Protein AF-A0A939EQL0-F1 (afdb_monomer)

Sequence (68 aa):
MKGWEVSLGFEPTAVADLRHKDTVFDEICSDYEEMLDARARSATAAGAEDLADTIAALELEMSNYLQT

Mean predicted aligned error: 4.67 Å

Structure (mmCIF, N/CA/C/O backbone):
data_AF-A0A939EQL0-F1
#
_entry.id   AF-A0A939EQL0-F1
#
loop_
_atom_site.group_PDB
_atom_site.id
_atom_site.type_symbol
_atom_site.label_atom_id
_atom_site.label_alt_id
_atom_site.label_comp_id
_atom_site.label_asym_id
_atom_site.label_entity_id
_atom_site.label_seq_id
_atom_site.pdbx_PDB_ins_code
_atom_site.Cartn_x
_atom_site.Cartn_y
_atom_site.Cartn_z
_atom_site.occupancy
_atom_site.B_iso_or_equiv
_atom_site.auth_seq_id
_atom_site.auth_comp_id
_atom_site.auth_asym_id
_atom_site.auth_atom_id
_atom_site.pdbx_PDB_model_num
ATOM 1 N N . MET A 1 1 ? -2.165 -16.484 3.431 1.00 62.47 1 MET A N 1
ATOM 2 C CA . MET A 1 1 ? -1.204 -15.437 3.800 1.00 62.47 1 MET A CA 1
ATOM 3 C C . MET A 1 1 ? -0.900 -14.666 2.531 1.00 62.47 1 MET A C 1
ATOM 5 O O . MET A 1 1 ? -0.559 -15.302 1.537 1.00 62.47 1 MET A O 1
ATOM 9 N N . LYS A 1 2 ? -1.202 -13.369 2.515 1.00 77.50 2 LYS A N 1
ATOM 10 C CA . LYS A 1 2 ? -0.969 -12.462 1.381 1.00 77.50 2 LYS A CA 1
ATOM 11 C C . LYS A 1 2 ? 0.526 -12.147 1.249 1.00 77.50 2 LYS A C 1
ATOM 13 O O . LYS A 1 2 ? 1.282 -12.402 2.184 1.00 77.50 2 LYS A O 1
ATOM 18 N N . GLY A 1 3 ? 0.953 -11.647 0.089 1.00 76.75 3 GLY A N 1
ATOM 19 C CA . GLY A 1 3 ? 2.366 -11.368 -0.182 1.00 76.75 3 GLY A CA 1
ATOM 20 C C . GLY A 1 3 ? 2.924 -10.335 0.791 1.00 76.75 3 GLY A C 1
ATOM 21 O O . GLY A 1 3 ? 3.995 -10.533 1.357 1.00 76.75 3 GLY A O 1
ATOM 22 N N . TRP A 1 4 ? 2.138 -9.301 1.081 1.00 83.31 4 TRP A N 1
ATOM 23 C CA . TRP A 1 4 ? 2.502 -8.248 2.028 1.00 83.31 4 TRP A CA 1
ATOM 24 C C . TRP A 1 4 ? 2.638 -8.718 3.482 1.00 83.31 4 TRP A C 1
ATOM 26 O O . TRP A 1 4 ? 3.553 -8.289 4.178 1.00 83.31 4 TRP A O 1
ATOM 36 N N . GLU A 1 5 ? 1.773 -9.633 3.937 1.00 81.44 5 GLU A N 1
ATOM 37 C CA . GLU A 1 5 ? 1.801 -10.162 5.314 1.00 81.44 5 GLU A CA 1
ATOM 38 C C . GLU A 1 5 ? 3.122 -10.894 5.575 1.00 81.44 5 GLU A C 1
ATOM 40 O O . GLU A 1 5 ? 3.714 -10.777 6.646 1.00 81.44 5 GLU A O 1
ATOM 45 N N . VAL A 1 6 ? 3.596 -11.622 4.560 1.00 78.69 6 VAL A N 1
ATOM 46 C CA . VAL A 1 6 ? 4.868 -12.347 4.590 1.00 78.69 6 VAL A CA 1
ATOM 47 C C . VAL A 1 6 ? 6.050 -11.386 4.488 1.00 78.69 6 VAL A C 1
ATOM 49 O O . VAL A 1 6 ? 7.003 -11.531 5.249 1.00 78.69 6 VAL A O 1
ATOM 52 N N . SER A 1 7 ? 5.993 -10.412 3.575 1.00 78.56 7 SER A N 1
ATOM 53 C CA . SER A 1 7 ? 7.076 -9.440 3.370 1.00 78.56 7 SER A CA 1
ATOM 54 C C . SER A 1 7 ? 7.348 -8.590 4.608 1.00 78.56 7 SER A C 1
ATOM 56 O O . SER A 1 7 ? 8.503 -8.287 4.894 1.00 78.56 7 SER A O 1
ATOM 58 N N . LEU A 1 8 ? 6.298 -8.241 5.355 1.00 81.31 8 LEU A N 1
ATOM 59 C CA . LEU A 1 8 ? 6.388 -7.345 6.509 1.00 81.31 8 LEU A CA 1
ATOM 60 C C . LEU A 1 8 ? 6.468 -8.077 7.852 1.00 81.31 8 LEU A C 1
ATOM 62 O O . LEU A 1 8 ? 6.754 -7.456 8.872 1.00 81.31 8 LEU A O 1
ATOM 66 N N . GLY A 1 9 ? 6.273 -9.399 7.865 1.00 83.00 9 GLY A N 1
ATOM 67 C CA . GLY A 1 9 ? 6.448 -10.221 9.064 1.00 83.00 9 GLY A CA 1
ATOM 68 C C . GLY A 1 9 ? 5.421 -9.947 10.165 1.00 83.00 9 GLY A C 1
ATOM 69 O O . GLY A 1 9 ? 5.733 -10.110 11.344 1.00 83.00 9 GLY A O 1
ATOM 70 N N . PHE A 1 10 ? 4.213 -9.516 9.803 1.00 82.94 10 PHE A N 1
ATOM 71 C CA . PHE A 1 10 ? 3.165 -9.225 10.779 1.00 82.94 10 PHE A CA 1
ATOM 72 C C . PHE A 1 10 ? 2.510 -10.494 11.338 1.00 82.94 10 PHE A C 1
ATOM 74 O O . PHE A 1 10 ? 2.321 -11.486 10.631 1.00 82.94 10 PHE A O 1
ATOM 81 N N . GLU A 1 11 ? 2.098 -10.439 12.608 1.00 83.44 11 GLU A N 1
ATOM 82 C CA . GLU A 1 11 ? 1.344 -11.522 13.244 1.00 83.44 11 GLU A CA 1
ATOM 83 C C . GLU A 1 11 ? -0.060 -11.661 12.614 1.00 83.44 11 GLU A C 1
ATOM 85 O O . GLU A 1 11 ? -0.825 -10.688 12.597 1.00 83.44 11 GLU A O 1
ATOM 90 N N . PRO A 1 12 ? -0.455 -12.858 12.131 1.00 79.00 12 PRO A N 1
ATOM 91 C CA . PRO A 1 12 ? -1.706 -13.047 11.389 1.00 79.00 12 PRO A CA 1
ATOM 92 C C . PRO A 1 12 ? -2.976 -12.660 12.155 1.00 79.00 12 PRO A C 1
ATOM 94 O O . PRO A 1 12 ? -3.975 -12.281 11.547 1.00 79.00 12 PRO A O 1
ATOM 97 N N . THR A 1 13 ? -2.962 -12.775 13.484 1.00 83.12 13 THR A N 1
ATOM 98 C CA . THR A 1 13 ? -4.115 -12.457 14.338 1.00 83.12 13 THR A CA 1
ATOM 99 C C . THR A 1 13 ? -4.350 -10.954 14.462 1.00 83.12 13 THR A C 1
ATOM 101 O O . THR A 1 13 ? -5.494 -10.524 14.360 1.00 83.12 13 THR A O 1
ATOM 104 N N . ALA A 1 14 ? -3.291 -10.151 14.604 1.00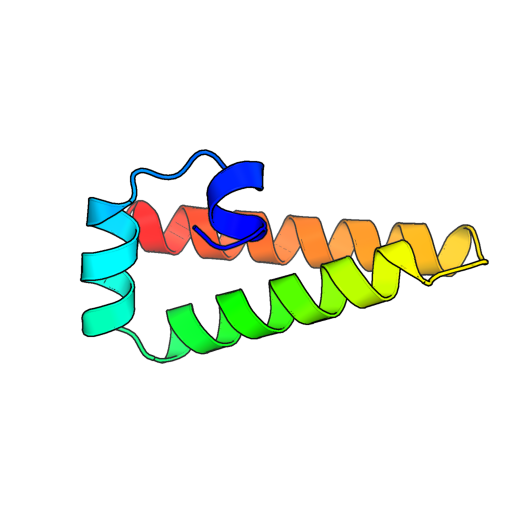 80.31 14 ALA A N 1
ATOM 105 C CA . ALA A 1 14 ? -3.389 -8.690 14.647 1.00 80.31 14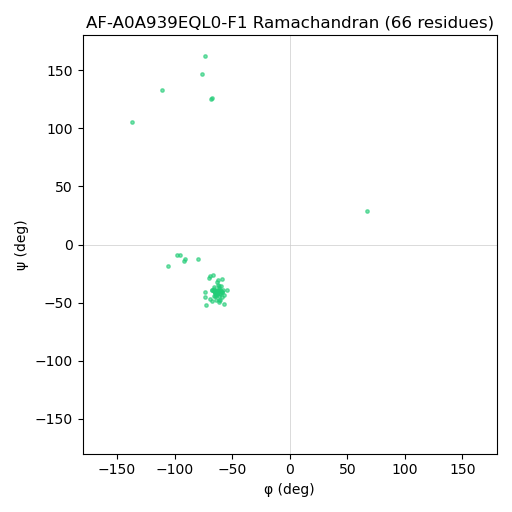 ALA A CA 1
ATOM 106 C C . ALA A 1 14 ? -3.905 -8.130 13.312 1.00 80.31 14 AL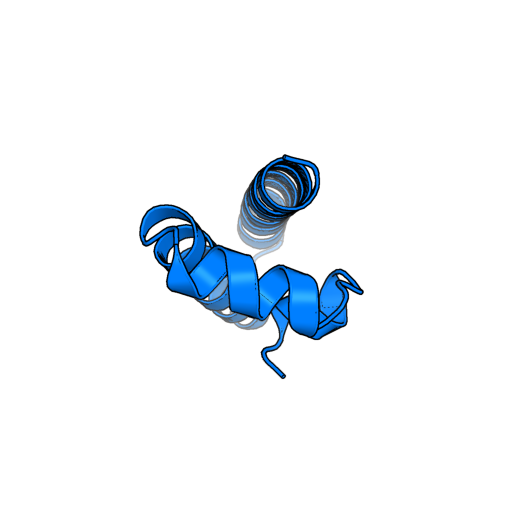A A C 1
ATOM 108 O O . ALA A 1 14 ? -4.799 -7.288 13.286 1.00 80.31 14 ALA A O 1
ATOM 109 N N . VAL A 1 15 ? -3.408 -8.682 12.201 1.00 83.69 15 VAL A N 1
ATOM 110 C CA . VAL A 1 15 ? -3.887 -8.355 10.852 1.00 83.69 15 VAL A CA 1
ATOM 111 C C . VAL A 1 15 ? -5.368 -8.699 10.684 1.00 83.69 15 VAL A C 1
ATOM 113 O O . VAL A 1 15 ? -6.133 -7.879 10.182 1.00 83.69 15 VAL A O 1
ATOM 116 N N . ALA A 1 16 ? -5.792 -9.896 11.098 1.00 84.31 16 ALA A N 1
ATOM 117 C CA . ALA A 1 16 ? -7.184 -10.322 10.964 1.00 84.31 16 ALA A CA 1
ATOM 118 C C . ALA A 1 16 ? -8.149 -9.443 11.778 1.00 84.31 16 ALA A C 1
ATOM 120 O O . ALA A 1 16 ? -9.212 -9.072 11.277 1.00 84.31 16 ALA A O 1
ATOM 121 N N . ASP A 1 17 ? -7.766 -9.085 13.005 1.00 84.44 17 ASP A N 1
ATOM 122 C CA . ASP A 1 17 ? -8.561 -8.217 13.874 1.00 84.44 17 ASP A CA 1
ATOM 123 C C . ASP A 1 17 ? -8.692 -6.798 13.315 1.00 84.44 17 ASP A C 1
ATOM 125 O O . ASP A 1 17 ? -9.773 -6.207 13.399 1.00 84.44 17 ASP A O 1
ATOM 129 N N . LEU A 1 18 ? -7.613 -6.260 12.745 1.00 81.62 18 LEU A N 1
ATOM 130 C CA . LEU A 1 18 ? -7.598 -4.929 12.150 1.00 81.62 18 LEU A CA 1
ATOM 131 C C . LEU A 1 18 ? -8.436 -4.886 10.864 1.00 81.62 18 LEU A C 1
ATOM 133 O O . LEU A 1 18 ? -9.325 -4.046 10.754 1.00 81.62 18 LEU A O 1
ATOM 137 N N . ARG A 1 19 ? -8.264 -5.857 9.956 1.00 83.44 19 ARG A N 1
ATOM 138 C CA . ARG A 1 19 ? -9.096 -5.993 8.744 1.00 83.44 19 ARG A CA 1
ATOM 139 C C 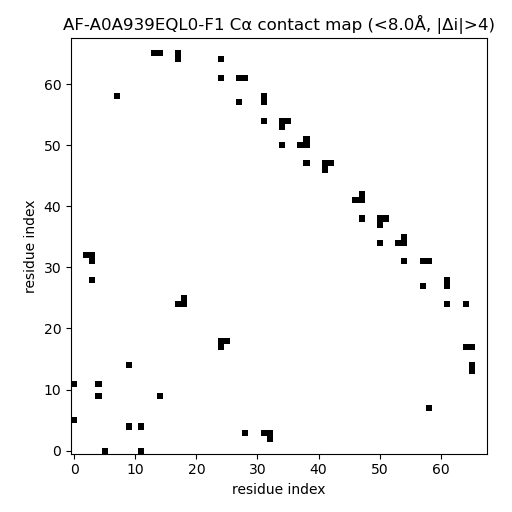. ARG A 1 19 ? -10.588 -6.061 9.041 1.00 83.44 19 ARG A C 1
ATOM 141 O O . ARG A 1 19 ? -11.405 -5.508 8.318 1.00 83.44 19 ARG A O 1
ATOM 148 N N . HIS A 1 20 ? -10.967 -6.757 10.112 1.00 83.38 20 HIS A N 1
ATOM 149 C CA . HIS A 1 20 ? -12.376 -6.877 10.473 1.00 83.38 20 HIS A CA 1
ATOM 150 C C . HIS A 1 20 ? -12.997 -5.538 10.903 1.00 83.38 20 HIS A C 1
ATOM 152 O O . HIS A 1 20 ? -14.211 -5.360 10.802 1.00 83.38 20 HIS A O 1
ATOM 158 N N . LYS A 1 21 ? -12.177 -4.616 11.416 1.00 80.38 21 LYS A N 1
ATOM 159 C CA . LYS A 1 21 ? -12.621 -3.358 12.024 1.00 80.38 21 LYS A CA 1
ATOM 160 C C . LYS A 1 21 ? -12.376 -2.143 11.134 1.00 80.38 21 LYS A C 1
ATOM 162 O O . LYS A 1 21 ? -13.010 -1.118 11.377 1.00 80.38 21 LYS A O 1
ATOM 167 N N . ASP A 1 22 ? -11.499 -2.255 10.139 1.00 84.69 22 ASP A N 1
ATOM 168 C CA . ASP A 1 22 ? -11.020 -1.121 9.360 1.00 84.69 22 ASP A CA 1
ATOM 169 C C . ASP A 1 22 ? -10.950 -1.428 7.855 1.00 84.69 22 ASP A C 1
ATOM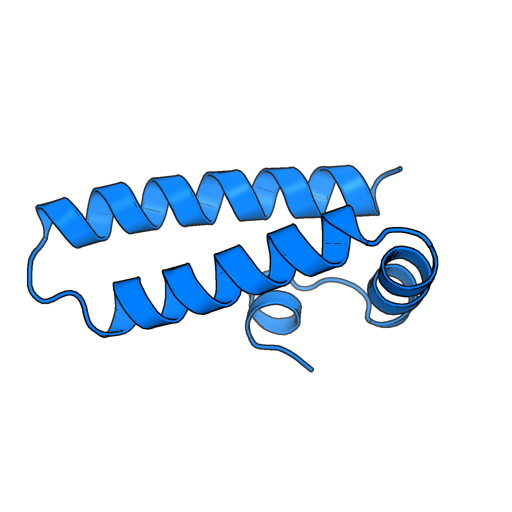 171 O O . ASP A 1 22 ? -10.062 -2.127 7.368 1.00 84.69 22 ASP A O 1
ATOM 175 N N . THR A 1 23 ? -11.901 -0.868 7.105 1.00 85.69 23 THR A N 1
ATOM 176 C CA . THR A 1 23 ? -11.942 -0.955 5.639 1.00 85.69 23 THR A CA 1
ATOM 177 C C . THR A 1 23 ? -10.827 -0.168 4.956 1.00 85.69 23 THR A C 1
ATOM 179 O O . THR A 1 23 ? -10.424 -0.547 3.863 1.00 85.69 23 THR A O 1
ATOM 182 N N . VAL A 1 24 ? -10.307 0.895 5.583 1.00 87.00 24 VAL A N 1
ATOM 183 C CA . VAL A 1 24 ? -9.190 1.677 5.026 1.00 87.00 24 VAL A CA 1
ATOM 184 C C . VAL A 1 24 ? -7.925 0.828 5.028 1.00 87.00 24 VAL A C 1
ATOM 186 O O . VAL A 1 24 ? -7.183 0.812 4.050 1.00 87.00 24 VAL A O 1
ATOM 189 N N . PHE A 1 25 ? -7.715 0.042 6.085 1.00 88.19 25 PHE A N 1
ATOM 190 C CA . PHE A 1 25 ? -6.598 -0.897 6.136 1.00 88.19 25 PHE A CA 1
ATOM 191 C C . PHE A 1 25 ? -6.645 -1.928 4.998 1.00 88.19 25 PHE A C 1
ATOM 193 O O . PHE A 1 25 ? -5.613 -2.236 4.399 1.00 88.19 25 PHE A O 1
ATOM 200 N N . ASP A 1 26 ? -7.830 -2.439 4.661 1.00 87.44 26 ASP A N 1
ATOM 201 C CA . ASP A 1 26 ? -7.991 -3.367 3.537 1.00 87.44 26 ASP A CA 1
ATOM 202 C C .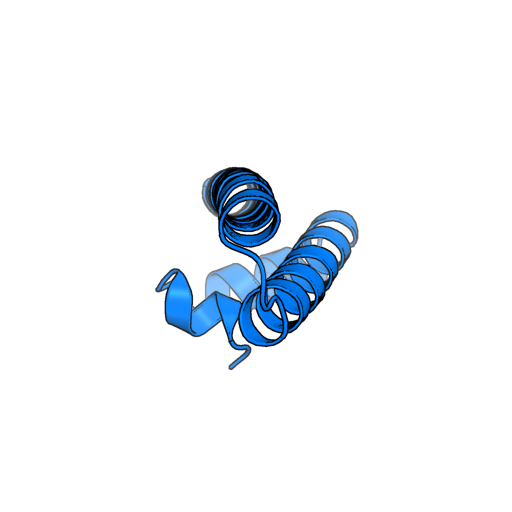 ASP A 1 26 ? -7.689 -2.713 2.176 1.00 87.44 26 ASP A C 1
ATOM 204 O O . ASP A 1 26 ? -7.080 -3.360 1.320 1.00 87.44 26 ASP A O 1
ATOM 208 N N . GLU A 1 27 ? -8.052 -1.442 1.985 1.00 90.44 27 GLU A N 1
ATOM 209 C CA . GLU A 1 27 ? -7.716 -0.671 0.778 1.00 90.44 27 GLU A CA 1
ATOM 210 C C . GLU A 1 27 ? -6.197 -0.483 0.642 1.00 90.44 27 GLU A C 1
ATOM 212 O O . GLU A 1 27 ? -5.631 -0.838 -0.391 1.00 90.44 27 GLU A O 1
ATOM 217 N N . ILE A 1 28 ? -5.515 -0.069 1.716 1.00 89.25 28 ILE A N 1
ATOM 218 C CA . ILE A 1 28 ? -4.047 0.083 1.751 1.00 89.25 28 ILE A CA 1
ATOM 219 C C . ILE A 1 28 ? -3.348 -1.236 1.391 1.00 89.25 28 ILE A C 1
ATOM 221 O O . ILE A 1 28 ? -2.399 -1.268 0.604 1.00 89.25 28 ILE A O 1
ATOM 225 N N . CYS A 1 29 ? -3.834 -2.354 1.938 1.00 88.81 29 CYS A N 1
ATOM 226 C CA . CYS A 1 29 ? -3.310 -3.678 1.614 1.00 88.81 29 CYS A CA 1
ATOM 227 C C . CYS A 1 29 ? -3.476 -4.031 0.129 1.00 88.81 29 CYS A C 1
ATOM 229 O O . CYS A 1 29 ? -2.625 -4.721 -0.437 1.00 88.81 29 CYS A O 1
ATOM 231 N N . SER A 1 30 ? -4.594 -3.628 -0.479 1.00 90.38 30 SER A N 1
ATOM 232 C CA . SER A 1 30 ? -4.864 -3.855 -1.899 1.00 90.38 30 SER A CA 1
ATOM 233 C C . SER A 1 30 ? -3.906 -3.046 -2.768 1.00 90.38 30 SER A C 1
ATOM 235 O O . SER A 1 30 ? -3.253 -3.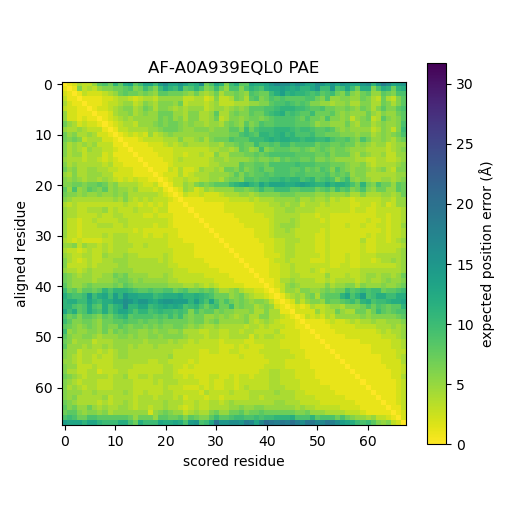616 -3.642 1.00 90.38 30 SER A O 1
ATOM 237 N N . ASP A 1 31 ? -3.755 -1.755 -2.471 1.00 91.12 31 ASP A N 1
ATOM 238 C CA . ASP A 1 31 ? -2.863 -0.851 -3.199 1.00 91.12 31 ASP A CA 1
ATOM 239 C C . ASP A 1 31 ? -1.411 -1.342 -3.155 1.00 91.12 31 ASP A C 1
ATOM 241 O O . ASP A 1 31 ? -0.707 -1.345 -4.167 1.00 91.12 31 ASP A O 1
ATOM 245 N N . TYR A 1 32 ? -0.966 -1.842 -2.001 1.00 89.88 32 TYR A N 1
ATOM 246 C CA . TYR A 1 32 ? 0.374 -2.399 -1.854 1.00 89.88 32 TYR A CA 1
ATOM 247 C C . TYR A 1 32 ? 0.607 -3.642 -2.731 1.00 89.88 32 TYR A C 1
ATOM 249 O O . TYR A 1 32 ? 1.654 -3.762 -3.371 1.00 89.88 32 TYR A O 1
ATOM 257 N N . GLU A 1 33 ? -0.363 -4.557 -2.817 1.00 90.12 33 GLU A N 1
ATOM 258 C CA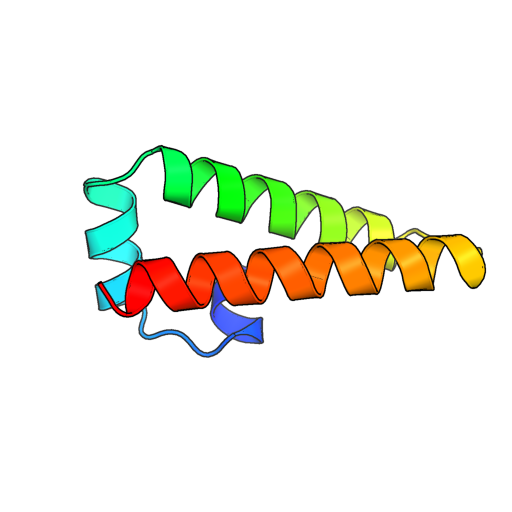 . GLU A 1 33 ? -0.263 -5.739 -3.689 1.00 90.12 33 GLU A CA 1
ATOM 259 C C . GLU A 1 33 ? -0.231 -5.346 -5.175 1.00 90.12 33 GLU A C 1
ATOM 261 O O . GLU A 1 33 ? 0.560 -5.896 -5.947 1.00 90.12 33 GLU A O 1
ATOM 266 N N . GLU A 1 34 ? -1.029 -4.356 -5.580 1.00 90.38 34 GLU A N 1
ATOM 267 C CA . GLU A 1 34 ? -1.005 -3.832 -6.949 1.00 90.38 34 GLU A CA 1
ATOM 268 C C . GLU A 1 34 ? 0.337 -3.171 -7.289 1.00 90.38 34 GLU A C 1
ATOM 270 O O . GLU A 1 34 ? 0.885 -3.386 -8.376 1.00 90.38 34 GLU A O 1
ATOM 275 N N . MET A 1 35 ? 0.911 -2.413 -6.351 1.00 89.25 35 MET A N 1
ATOM 276 C CA . MET A 1 35 ? 2.225 -1.789 -6.514 1.00 89.25 35 MET A CA 1
ATOM 277 C C . MET A 1 35 ? 3.356 -2.821 -6.571 1.00 89.25 35 MET A C 1
ATOM 279 O O . MET A 1 35 ? 4.264 -2.681 -7.394 1.00 89.25 35 MET A O 1
ATOM 283 N N . LEU A 1 36 ? 3.309 -3.889 -5.767 1.00 87.44 36 LEU A N 1
ATOM 284 C CA . LEU A 1 36 ? 4.280 -4.986 -5.850 1.00 87.44 36 LEU A CA 1
ATOM 285 C C . LEU A 1 36 ? 4.243 -5.683 -7.214 1.00 87.44 36 LEU A C 1
ATOM 287 O O . LEU A 1 36 ? 5.294 -5.930 -7.813 1.00 87.44 36 LEU A O 1
ATOM 291 N N . ASP A 1 37 ? 3.048 -5.959 -7.733 1.00 88.69 37 ASP A N 1
ATOM 292 C CA . ASP A 1 37 ? 2.865 -6.545 -9.062 1.00 88.69 37 ASP A CA 1
ATOM 293 C C . ASP A 1 37 ? 3.347 -5.585 -10.168 1.00 88.69 37 ASP A C 1
ATOM 295 O O . ASP A 1 37 ? 4.061 -5.978 -11.096 1.00 88.69 37 ASP A O 1
ATOM 299 N N . ALA A 1 38 ? 3.049 -4.288 -10.046 1.00 87.38 38 ALA A N 1
ATOM 300 C CA . ALA A 1 38 ? 3.567 -3.264 -10.951 1.00 87.38 38 ALA A CA 1
ATOM 301 C C . ALA A 1 38 ? 5.104 -3.190 -10.927 1.00 87.38 38 ALA A C 1
ATOM 303 O O . ALA A 1 38 ? 5.731 -3.145 -11.989 1.00 87.38 38 ALA A O 1
ATOM 304 N N . ARG A 1 39 ? 5.726 -3.257 -9.744 1.00 86.19 39 ARG A N 1
ATOM 305 C CA . ARG A 1 39 ? 7.187 -3.283 -9.585 1.00 86.19 39 ARG A CA 1
ATOM 306 C C . ARG A 1 39 ? 7.806 -4.521 -10.222 1.00 86.19 39 ARG A C 1
ATOM 308 O O . ARG A 1 39 ? 8.805 -4.389 -10.923 1.00 86.19 39 ARG A O 1
ATOM 315 N N . ALA A 1 40 ? 7.202 -5.696 -10.042 1.00 84.62 40 ALA A N 1
ATOM 316 C CA . ALA A 1 40 ? 7.672 -6.940 -10.650 1.00 84.62 40 ALA A CA 1
ATOM 317 C C . ALA A 1 40 ? 7.630 -6.905 -12.189 1.00 84.62 40 ALA A C 1
ATOM 319 O O . ALA A 1 40 ? 8.457 -7.536 -12.849 1.00 84.62 40 ALA A O 1
ATOM 320 N N . ARG A 1 41 ? 6.683 -6.154 -12.765 1.00 85.56 41 ARG A N 1
ATOM 321 C CA . ARG A 1 41 ? 6.538 -5.977 -14.219 1.00 85.56 41 ARG A CA 1
ATOM 322 C C . ARG A 1 41 ? 7.308 -4.787 -14.792 1.00 85.56 41 ARG A C 1
ATOM 324 O O . ARG A 1 41 ? 7.409 -4.674 -16.014 1.00 85.56 41 ARG A O 1
ATOM 331 N N . SER A 1 42 ? 7.822 -3.891 -13.953 1.00 84.38 42 SER A N 1
ATOM 332 C CA . SER A 1 42 ? 8.520 -2.691 -14.413 1.00 84.38 42 SER A CA 1
ATOM 333 C C . SER A 1 42 ? 9.852 -3.051 -15.071 1.00 84.38 42 SER A C 1
ATOM 335 O O . SER A 1 42 ? 10.708 -3.703 -14.478 1.00 84.38 42 SER A O 1
ATOM 337 N N . ALA A 1 43 ? 10.045 -2.598 -16.311 1.00 78.56 43 ALA A N 1
ATOM 338 C CA . ALA A 1 43 ? 11.275 -2.822 -17.072 1.00 78.56 43 ALA A CA 1
ATOM 339 C C . ALA A 1 43 ? 12.279 -1.657 -16.965 1.00 78.56 43 ALA A C 1
ATOM 341 O O . ALA A 1 43 ? 13.411 -1.773 -17.434 1.00 78.56 43 ALA A O 1
ATOM 342 N N . THR A 1 44 ? 11.876 -0.521 -16.383 1.00 83.88 44 THR A N 1
ATOM 343 C CA . THR A 1 44 ? 12.687 0.705 -16.322 1.00 83.88 44 THR A CA 1
ATOM 344 C C . THR A 1 44 ? 13.149 0.998 -14.901 1.00 83.88 44 THR A C 1
ATOM 346 O O . THR A 1 44 ? 12.326 1.022 -13.990 1.00 83.88 44 THR A O 1
ATOM 349 N N . ALA A 1 45 ? 14.438 1.307 -14.731 1.00 80.69 45 ALA A N 1
ATOM 350 C CA . ALA A 1 45 ? 15.034 1.577 -13.420 1.00 80.69 45 ALA A CA 1
ATOM 351 C C . ALA A 1 45 ? 14.370 2.752 -12.676 1.00 80.69 45 ALA A C 1
ATOM 353 O O . ALA A 1 45 ? 14.034 2.594 -11.511 1.00 80.69 45 ALA A O 1
ATOM 354 N N . ALA A 1 46 ? 14.108 3.876 -13.356 1.00 76.62 46 ALA A N 1
ATOM 355 C CA . ALA A 1 46 ? 13.483 5.052 -12.737 1.00 76.62 46 ALA A CA 1
ATOM 356 C C . ALA A 1 46 ? 12.070 4.752 -12.202 1.00 76.62 46 ALA A C 1
ATOM 358 O O . ALA A 1 46 ? 11.787 4.983 -11.036 1.00 76.62 46 ALA A O 1
ATOM 359 N N . GLY A 1 47 ? 11.209 4.129 -13.018 1.00 76.81 47 GLY A N 1
ATOM 360 C CA . GLY A 1 47 ? 9.878 3.725 -12.554 1.00 76.81 47 GLY A CA 1
ATOM 361 C C . GLY A 1 47 ? 9.928 2.685 -11.431 1.00 76.81 47 GLY A C 1
ATOM 362 O O . GLY A 1 47 ? 9.068 2.691 -10.564 1.00 76.81 47 GLY A O 1
ATOM 363 N N . ALA A 1 48 ? 10.932 1.801 -11.418 1.00 83.56 48 ALA A N 1
ATOM 364 C CA . ALA A 1 48 ? 11.110 0.824 -10.344 1.00 83.56 48 ALA A CA 1
ATOM 365 C C . ALA A 1 48 ? 11.557 1.454 -9.010 1.00 83.56 48 ALA A C 1
ATOM 367 O O . ALA A 1 48 ? 11.238 0.892 -7.962 1.00 83.56 48 ALA A O 1
ATOM 368 N N . GLU A 1 49 ? 12.280 2.577 -9.049 1.00 86.12 49 GLU A N 1
ATOM 369 C CA . GLU A 1 49 ? 12.677 3.364 -7.873 1.00 86.12 49 GLU A CA 1
ATOM 370 C C . GLU A 1 49 ? 11.474 4.112 -7.286 1.00 86.12 49 GLU A C 1
ATOM 372 O O . GLU A 1 49 ? 11.137 3.878 -6.129 1.00 86.12 49 GLU A O 1
ATOM 377 N N . ASP A 1 50 ? 10.729 4.862 -8.105 1.00 86.75 50 ASP A N 1
ATOM 378 C CA . ASP A 1 50 ? 9.505 5.559 -7.667 1.00 86.75 50 ASP A CA 1
ATOM 379 C C . ASP A 1 50 ? 8.459 4.583 -7.080 1.00 86.75 50 ASP A C 1
ATOM 381 O O . ASP A 1 50 ? 7.799 4.856 -6.070 1.00 86.75 50 ASP A O 1
ATOM 385 N N . LEU A 1 51 ? 8.322 3.401 -7.695 1.00 88.62 51 LEU A N 1
ATOM 386 C CA . LEU A 1 51 ? 7.480 2.314 -7.183 1.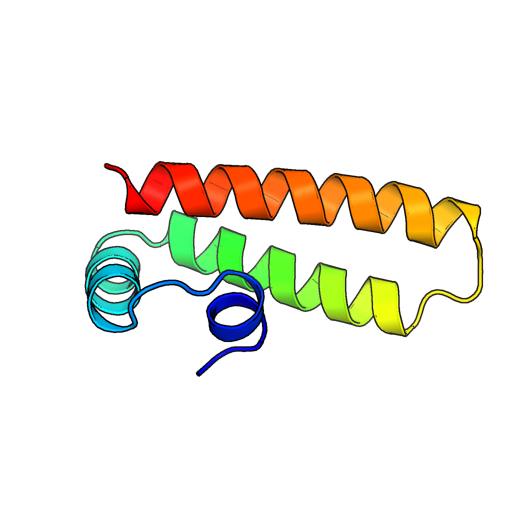00 88.62 51 LEU A CA 1
ATOM 387 C C . LEU A 1 51 ? 7.985 1.786 -5.836 1.00 88.62 51 LEU A C 1
ATOM 389 O O . LEU A 1 51 ? 7.176 1.486 -4.962 1.00 88.62 51 LEU A O 1
ATOM 393 N N . ALA A 1 52 ? 9.301 1.654 -5.656 1.00 88.69 52 ALA A N 1
ATOM 394 C CA . ALA A 1 52 ? 9.878 1.189 -4.398 1.00 88.69 52 ALA A CA 1
ATOM 395 C C . ALA A 1 52 ? 9.630 2.183 -3.254 1.00 88.69 52 ALA A C 1
ATOM 397 O O . ALA A 1 52 ? 9.287 1.746 -2.157 1.00 88.69 52 ALA A O 1
ATOM 398 N N . ASP A 1 53 ? 9.733 3.485 -3.520 1.00 90.88 53 ASP A N 1
ATOM 399 C CA . ASP A 1 53 ? 9.437 4.531 -2.537 1.00 90.88 53 ASP A CA 1
ATOM 400 C C . ASP A 1 53 ? 7.956 4.525 -2.134 1.00 90.88 53 ASP A C 1
ATOM 402 O O . ASP A 1 53 ? 7.621 4.623 -0.953 1.00 90.88 53 ASP A O 1
ATOM 406 N N . THR A 1 54 ? 7.061 4.339 -3.108 1.00 90.62 54 THR A N 1
ATOM 407 C CA . THR A 1 54 ? 5.614 4.242 -2.859 1.00 90.62 54 THR A CA 1
ATOM 408 C C . THR A 1 54 ? 5.271 3.013 -2.015 1.00 90.62 54 THR A C 1
ATOM 410 O O . THR A 1 54 ? 4.518 3.107 -1.047 1.00 90.62 54 THR A O 1
ATOM 413 N N . ILE A 1 55 ? 5.869 1.864 -2.342 1.00 91.38 55 ILE A N 1
ATOM 414 C CA . ILE A 1 55 ? 5.763 0.627 -1.559 1.00 91.38 55 ILE A CA 1
ATOM 415 C C . ILE A 1 55 ? 6.227 0.885 -0.125 1.00 91.38 55 ILE A C 1
ATOM 417 O O . ILE A 1 55 ? 5.468 0.618 0.796 1.00 91.38 55 ILE A O 1
ATOM 421 N N . ALA A 1 56 ? 7.406 1.478 0.081 1.00 90.44 56 ALA A N 1
ATOM 422 C CA . ALA A 1 56 ? 7.930 1.755 1.420 1.00 90.44 56 ALA A CA 1
ATOM 423 C C . ALA A 1 56 ? 7.019 2.682 2.251 1.00 90.44 56 ALA A C 1
ATOM 425 O O . ALA A 1 56 ? 6.880 2.497 3.462 1.00 90.44 56 ALA A O 1
ATOM 426 N N . ALA A 1 57 ? 6.369 3.663 1.617 1.00 91.88 57 ALA A N 1
ATOM 427 C CA . ALA A 1 57 ? 5.397 4.525 2.288 1.00 91.88 57 ALA A CA 1
ATOM 428 C C . ALA A 1 57 ? 4.164 3.738 2.773 1.00 91.88 57 ALA A C 1
ATOM 430 O O . ALA A 1 57 ? 3.733 3.920 3.913 1.00 91.88 57 ALA A O 1
ATOM 431 N N . LEU A 1 58 ? 3.645 2.823 1.948 1.00 91.38 58 LEU A N 1
ATOM 432 C CA . LEU A 1 58 ? 2.533 1.941 2.315 1.00 91.38 58 LEU A CA 1
ATOM 433 C C . LEU A 1 58 ? 2.922 0.976 3.447 1.00 91.38 58 LEU A C 1
ATOM 435 O O . LEU A 1 58 ? 2.151 0.787 4.383 1.00 91.38 58 LEU A O 1
ATOM 439 N N . GLU A 1 59 ? 4.139 0.422 3.431 1.00 90.00 59 GLU A N 1
ATOM 440 C CA . GLU A 1 59 ? 4.642 -0.435 4.522 1.00 90.00 59 GLU A CA 1
ATOM 441 C C . GLU A 1 59 ? 4.664 0.304 5.864 1.00 90.00 59 GLU A C 1
ATOM 443 O O . GLU A 1 59 ? 4.301 -0.258 6.905 1.00 90.00 59 GLU A O 1
ATOM 448 N N . LEU A 1 60 ? 5.067 1.579 5.844 1.00 90.19 60 LEU A N 1
ATOM 449 C CA . LEU A 1 60 ? 5.064 2.435 7.025 1.00 90.19 60 LEU A CA 1
ATOM 450 C C . LEU A 1 60 ? 3.638 2.695 7.522 1.00 90.19 60 LEU A C 1
ATOM 452 O O . LEU A 1 60 ? 3.385 2.610 8.724 1.00 90.19 60 LEU A O 1
ATOM 456 N N . GLU A 1 61 ? 2.706 2.989 6.618 1.00 90.00 61 GLU A N 1
ATOM 457 C CA . GLU A 1 61 ? 1.306 3.217 6.973 1.00 90.00 61 GLU A CA 1
ATOM 458 C C . GLU A 1 61 ? 0.681 1.970 7.612 1.00 90.00 61 GLU A C 1
ATOM 460 O O . GLU A 1 61 ? 0.135 2.046 8.712 1.00 90.00 61 GLU A O 1
ATOM 465 N N . MET A 1 62 ? 0.864 0.799 7.000 1.00 88.06 62 MET A N 1
ATOM 466 C CA . MET A 1 62 ? 0.378 -0.479 7.531 1.00 88.06 62 MET A CA 1
ATOM 467 C C . MET A 1 62 ? 0.976 -0.808 8.902 1.00 88.06 62 MET A C 1
ATOM 469 O O . MET A 1 62 ? 0.272 -1.287 9.793 1.00 88.06 62 MET A O 1
ATOM 473 N N . SER A 1 63 ? 2.265 -0.515 9.094 1.00 86.31 63 SER A N 1
ATOM 474 C CA . SER A 1 63 ? 2.937 -0.688 10.386 1.00 86.31 63 SER A CA 1
ATOM 475 C C . SER A 1 63 ? 2.330 0.203 11.470 1.00 86.31 63 SER A C 1
ATOM 477 O O . SER A 1 63 ? 2.154 -0.255 12.597 1.00 86.31 63 SER A O 1
ATOM 479 N N . ASN A 1 64 ? 1.977 1.449 11.140 1.00 86.56 64 ASN A N 1
ATOM 480 C CA . ASN A 1 64 ? 1.351 2.370 12.089 1.00 86.56 64 ASN A CA 1
ATOM 481 C C . ASN A 1 64 ? -0.036 1.878 12.522 1.00 86.56 64 ASN A C 1
ATOM 483 O O . ASN A 1 64 ? -0.327 1.877 13.715 1.00 86.56 64 ASN A O 1
ATOM 487 N N . TYR A 1 65 ? -0.859 1.407 11.580 1.00 85.06 65 TYR A N 1
ATOM 488 C CA . TYR A 1 65 ? -2.191 0.876 11.889 1.00 85.06 65 TYR A CA 1
ATOM 489 C C . TYR A 1 65 ? -2.151 -0.358 12.803 1.00 85.06 65 TYR A C 1
ATOM 491 O O . TYR A 1 65 ? -3.029 -0.540 13.642 1.00 85.06 65 TYR A O 1
ATOM 499 N N . LEU A 1 66 ? -1.135 -1.211 12.667 1.00 79.00 66 LEU A N 1
ATOM 500 C CA . LEU A 1 66 ? -0.983 -2.406 13.505 1.00 79.00 66 LEU A CA 1
ATOM 501 C C . LEU A 1 66 ? -0.393 -2.112 14.894 1.00 79.00 66 LEU A C 1
ATOM 503 O O . LEU A 1 66 ? -0.403 -2.989 15.758 1.00 79.00 66 LEU A O 1
ATOM 507 N N . GLN A 1 67 ? 0.142 -0.908 15.112 1.00 76.50 67 GLN A N 1
ATOM 508 C CA . GLN A 1 67 ? 0.641 -0.453 16.413 1.00 76.50 67 GLN A CA 1
ATOM 509 C C . GLN A 1 67 ? -0.420 0.287 17.247 1.00 76.50 67 GLN A C 1
ATOM 511 O O . GLN A 1 67 ? -0.197 0.493 18.443 1.00 76.50 67 GLN A O 1
ATOM 516 N N . THR A 1 68 ? -1.537 0.688 16.633 1.00 62.84 68 THR A N 1
ATOM 517 C CA . THR A 1 68 ? -2.713 1.297 17.286 1.00 62.84 68 THR A CA 1
ATOM 518 C C . THR A 1 68 ? -3.708 0.270 17.805 1.00 62.84 68 THR A C 1
ATOM 520 O O . THR A 1 68 ? -4.234 0.502 18.919 1.00 62.84 68 THR A O 1
#

Solvent-accessible surface area (backbone atoms only — not comparable to full-atom values): 4021 Å² total; per-residue (Å²): 135,56,73,65,47,64,75,70,66,59,61,69,65,63,54,52,57,46,47,76,75,30,69,66,59,49,49,55,55,49,54,46,54,54,48,52,54,50,43,75,68,49,88,46,70,69,63,37,49,58,43,48,54,52,46,52,52,49,55,52,52,55,52,52,64,76,74,108

Nearest PDB structures (foldseek):
  8ibh-assembly1_A-2  TM=8.287E-01  e=4.345E+00  Homo sapiens
  4l0r-assembly1_B  TM=8.355E-01  e=5.937E+00  Homo sapiens
  7f6j-assembly1_C  TM=6.990E-01  e=5.577E+00  Homo sapiens

Foldseek 3Di:
DDPLCVVLVDDPVLVVVLVVVDPVLVVLVVVLSVLVVVLVPDPDPVSNVVSVVVNVVSSVVNVVSSVD

Organism: NCBI:txid2816037

Radius of gyration: 12.54 Å; Cα contacts (8 Å, |Δi|>4): 36; chains: 1; bounding box: 28×21×34 Å

Secondary structure (DSSP, 8-state):
--HHHHHHT--HHHHHHHHHH-HHHHHHHHHHHHHHHHHHH---HHHHHHHHHHHHHHHHHHHHHHH-

pLDDT: mean 84.58, std 5.77, range [62.47, 91.88]